Protein AF-A0AAE2CEQ7-F1 (afdb_monomer_lite)

Radius of gyration: 26.78 Å; chains: 1; bounding box: 70×22×66 Å

pLDDT: mean 84.59, std 13.56, range [40.69, 95.31]

Structure (mmCIF, N/CA/C/O backbone):
data_AF-A0AAE2CEQ7-F1
#
_entry.id   AF-A0AAE2CEQ7-F1
#
loop_
_atom_site.group_PDB
_atom_site.id
_atom_site.type_symbol
_atom_site.label_atom_id
_atom_site.label_alt_id
_atom_site.label_comp_id
_atom_site.label_asym_id
_atom_site.label_entity_id
_atom_site.label_seq_id
_atom_site.pdbx_PDB_ins_code
_atom_site.Cartn_x
_atom_site.Cartn_y
_atom_site.Cartn_z
_atom_site.occupancy
_atom_site.B_iso_or_equiv
_atom_site.auth_seq_id
_atom_site.auth_comp_id
_atom_site.auth_asym_id
_atom_site.auth_atom_id
_atom_site.pdbx_PDB_model_num
ATOM 1 N N . MET A 1 1 ? 5.493 3.237 -37.322 1.00 61.66 1 MET A N 1
ATOM 2 C CA . MET A 1 1 ? 5.590 3.829 -35.965 1.00 61.66 1 MET A CA 1
ATOM 3 C C . MET A 1 1 ? 4.260 4.372 -35.422 1.00 61.66 1 MET A C 1
ATOM 5 O O . MET A 1 1 ? 3.942 4.068 -34.280 1.00 61.66 1 MET A O 1
ATOM 9 N N . ALA A 1 2 ? 3.446 5.103 -36.201 1.00 79.19 2 ALA A N 1
ATOM 10 C CA . ALA A 1 2 ? 2.200 5.725 -35.707 1.00 79.19 2 ALA A CA 1
ATOM 11 C C . ALA A 1 2 ? 1.105 4.736 -35.238 1.00 79.19 2 ALA A C 1
ATOM 13 O O . ALA A 1 2 ? 0.468 4.959 -34.212 1.00 79.19 2 ALA A O 1
ATOM 14 N N . VAL A 1 3 ? 0.923 3.608 -35.939 1.00 90.00 3 VAL A N 1
ATOM 15 C CA . VAL A 1 3 ? -0.124 2.615 -35.611 1.00 90.00 3 VAL A CA 1
ATOM 16 C C . VAL A 1 3 ? 0.107 1.951 -34.248 1.00 90.00 3 VAL A C 1
ATOM 18 O O . VAL A 1 3 ? -0.839 1.751 -33.490 1.00 90.00 3 VAL A O 1
ATOM 21 N N . LEU A 1 4 ? 1.359 1.627 -33.907 1.00 92.06 4 LEU A N 1
ATOM 22 C CA . LEU A 1 4 ? 1.698 1.039 -32.607 1.00 92.06 4 LEU A CA 1
ATOM 23 C C . LEU A 1 4 ? 1.504 2.051 -31.472 1.00 92.06 4 LEU A C 1
ATOM 25 O O . LEU A 1 4 ? 0.910 1.715 -30.451 1.00 92.06 4 LEU A O 1
ATOM 29 N N . ALA A 1 5 ? 1.953 3.293 -31.670 1.00 92.25 5 ALA A N 1
ATOM 30 C CA . ALA A 1 5 ? 1.802 4.358 -30.683 1.00 92.25 5 ALA A CA 1
ATOM 31 C C . ALA A 1 5 ? 0.326 4.608 -30.331 1.00 92.25 5 ALA A C 1
ATOM 33 O O . ALA A 1 5 ? -0.019 4.709 -29.155 1.00 92.25 5 ALA A O 1
ATOM 34 N N . GLU A 1 6 ? -0.561 4.626 -31.328 1.00 94.06 6 GLU A N 1
ATOM 35 C CA . GLU A 1 6 ? -1.996 4.812 -31.098 1.00 94.06 6 GLU A CA 1
ATOM 36 C C . GLU A 1 6 ? -2.637 3.605 -30.392 1.00 94.06 6 GLU A C 1
ATOM 38 O O . GLU A 1 6 ? -3.428 3.782 -29.462 1.00 94.06 6 GLU A O 1
ATOM 43 N N . LYS A 1 7 ? -2.251 2.368 -30.744 1.00 94.31 7 LYS A N 1
ATOM 44 C CA . LYS A 1 7 ? -2.696 1.162 -30.018 1.00 94.31 7 LYS A CA 1
ATOM 45 C C . LYS A 1 7 ? -2.288 1.209 -28.540 1.00 94.31 7 LYS A C 1
ATOM 47 O O . LYS A 1 7 ? -3.121 0.960 -27.668 1.00 94.31 7 LYS A O 1
ATOM 52 N N . LEU A 1 8 ? -1.043 1.592 -28.251 1.00 94.06 8 LEU A N 1
ATOM 53 C CA . LEU A 1 8 ? -0.544 1.752 -26.881 1.00 94.06 8 LEU A CA 1
ATOM 54 C C . LEU A 1 8 ? -1.258 2.886 -26.136 1.00 94.06 8 LEU A C 1
ATOM 56 O O . LEU A 1 8 ? -1.558 2.748 -24.950 1.00 94.06 8 LEU A O 1
ATOM 60 N N . ARG A 1 9 ? -1.593 3.988 -26.817 1.00 94.44 9 ARG A N 1
ATOM 61 C CA . ARG A 1 9 ? -2.348 5.103 -26.227 1.00 94.44 9 ARG A CA 1
ATOM 62 C C . ARG A 1 9 ? -3.740 4.665 -25.773 1.00 94.44 9 ARG A C 1
ATOM 64 O O . ARG A 1 9 ? -4.136 4.971 -24.648 1.00 94.44 9 ARG A O 1
ATOM 71 N N . ARG A 1 10 ? -4.449 3.905 -26.611 1.00 94.88 10 ARG A N 1
ATOM 72 C CA . ARG A 1 10 ? -5.767 3.335 -26.284 1.00 94.88 10 ARG A CA 1
ATOM 73 C C . ARG A 1 10 ? -5.684 2.346 -25.126 1.00 94.88 10 ARG A C 1
ATOM 75 O O . ARG A 1 10 ? -6.494 2.413 -24.205 1.00 94.88 10 ARG A O 1
ATOM 82 N N . LEU A 1 11 ? -4.679 1.469 -25.137 1.00 94.69 11 LEU A N 1
ATOM 83 C CA . LEU A 1 11 ? -4.445 0.531 -24.040 1.00 94.69 11 LEU A CA 1
ATOM 84 C C . LEU A 1 11 ? -4.186 1.271 -22.721 1.00 94.69 11 LEU A C 1
ATOM 86 O O . LEU A 1 11 ? -4.824 0.972 -21.716 1.00 94.69 11 LEU A O 1
ATOM 90 N N . LYS A 1 12 ? -3.329 2.298 -22.734 1.00 93.62 12 LYS A N 1
ATOM 91 C CA . LYS A 1 12 ? -3.043 3.138 -21.563 1.00 93.62 12 LYS A CA 1
ATOM 92 C C . LYS A 1 12 ? -4.308 3.768 -20.979 1.00 93.62 12 LYS A C 1
ATOM 94 O O . LYS A 1 12 ? -4.445 3.828 -19.762 1.00 93.62 12 LYS A O 1
ATOM 99 N N . GLN A 1 13 ? -5.226 4.246 -21.818 1.00 95.00 13 GLN A N 1
ATOM 100 C CA . GLN A 1 13 ? -6.499 4.810 -21.355 1.00 95.00 13 GLN A CA 1
ATOM 101 C C . GLN A 1 13 ? -7.371 3.756 -20.665 1.00 95.00 13 GLN A C 1
ATOM 103 O O . GLN A 1 13 ? -7.888 4.017 -19.581 1.00 95.00 13 GLN A O 1
ATOM 108 N N . ARG A 1 14 ? -7.481 2.556 -21.249 1.00 94.69 14 ARG A N 1
ATOM 109 C CA . ARG A 1 14 ? -8.231 1.444 -20.645 1.00 94.69 14 ARG A CA 1
ATOM 110 C C . ARG A 1 14 ? -7.631 1.005 -19.312 1.00 94.69 14 ARG A C 1
ATOM 112 O O . ARG A 1 14 ? -8.370 0.852 -18.349 1.00 94.69 14 ARG A O 1
ATOM 119 N N . LEU A 1 15 ? -6.306 0.883 -19.236 1.00 91.81 15 LEU A N 1
ATOM 120 C CA . LEU A 1 15 ? -5.605 0.535 -17.997 1.00 91.81 15 LEU A CA 1
ATOM 121 C C . LEU A 1 15 ? -5.775 1.608 -16.919 1.00 91.81 15 LEU A C 1
ATOM 123 O O . LEU A 1 15 ? -5.990 1.273 -15.762 1.00 91.81 15 LEU A O 1
ATOM 127 N N . LYS A 1 16 ? -5.749 2.897 -17.284 1.00 90.12 16 LYS A N 1
ATOM 128 C CA . LYS A 1 16 ? -6.047 3.986 -16.340 1.00 90.12 16 LYS A CA 1
ATOM 129 C C . LYS A 1 16 ? -7.467 3.903 -15.789 1.00 90.12 16 LYS A C 1
ATOM 131 O O . LYS A 1 16 ? -7.663 4.127 -14.599 1.00 90.12 16 LYS A O 1
ATOM 136 N N . HIS A 1 17 ? -8.440 3.615 -16.651 1.00 93.06 17 HIS A N 1
ATOM 137 C CA . HIS A 1 17 ? -9.824 3.446 -16.225 1.00 93.06 17 HIS A CA 1
ATOM 138 C C . HIS A 1 17 ? -9.962 2.247 -15.284 1.00 93.06 17 HIS A C 1
ATOM 140 O O . HIS A 1 17 ? -10.468 2.409 -14.184 1.00 93.06 17 HIS A O 1
ATOM 146 N N . TRP A 1 18 ? -9.421 1.088 -15.668 1.00 93.69 18 TRP A N 1
ATOM 147 C CA . TRP A 1 18 ? -9.407 -0.109 -14.829 1.00 93.69 18 TRP A CA 1
ATOM 148 C C . TRP A 1 18 ? -8.745 0.141 -13.469 1.00 93.69 18 TRP A C 1
ATOM 150 O O . TRP A 1 18 ? -9.331 -0.189 -12.446 1.00 93.69 18 TRP A O 1
ATOM 160 N N . ASN A 1 19 ? -7.590 0.814 -13.441 1.00 89.00 19 ASN A N 1
ATOM 161 C CA . ASN A 1 19 ? -6.908 1.156 -12.194 1.00 89.00 19 ASN A CA 1
ATOM 162 C C . ASN A 1 19 ? -7.786 2.020 -11.282 1.00 89.00 19 ASN A C 1
ATOM 164 O O . ASN A 1 19 ? -7.891 1.752 -10.093 1.00 89.00 19 ASN A O 1
ATOM 168 N N . LYS A 1 20 ? -8.455 3.034 -11.845 1.00 87.88 20 LYS A N 1
ATOM 169 C CA . LYS A 1 20 ? -9.372 3.883 -11.079 1.00 87.88 20 LYS A CA 1
ATOM 170 C C . LYS A 1 20 ? -10.603 3.111 -10.590 1.00 87.88 20 LYS A C 1
ATOM 172 O O . LYS A 1 20 ? -11.072 3.385 -9.497 1.00 87.88 20 LYS A O 1
ATOM 177 N N . THR A 1 21 ? -11.131 2.182 -11.380 1.00 88.00 21 THR A N 1
ATOM 178 C CA . THR A 1 21 ? -12.330 1.416 -11.011 1.00 88.00 21 THR A CA 1
ATOM 179 C C . THR A 1 21 ? -12.041 0.351 -9.954 1.00 88.00 21 THR A C 1
ATOM 181 O O . THR A 1 21 ? -12.869 0.148 -9.077 1.00 88.00 21 THR A O 1
ATOM 184 N N . ILE A 1 22 ? -10.891 -0.324 -10.029 1.00 84.75 22 ILE A N 1
ATOM 185 C CA . ILE A 1 22 ? -10.540 -1.411 -9.103 1.00 84.75 22 ILE A CA 1
ATOM 186 C C . ILE A 1 22 ? -9.863 -0.887 -7.838 1.00 84.75 22 ILE A C 1
ATOM 188 O O . ILE A 1 22 ? -10.241 -1.283 -6.744 1.00 84.75 22 ILE A O 1
ATOM 192 N N . PHE A 1 23 ? -8.875 -0.001 -7.977 1.00 79.25 23 PHE A N 1
ATOM 193 C CA . PHE A 1 23 ? -8.067 0.465 -6.846 1.00 79.25 23 PHE A CA 1
ATOM 194 C C . PHE A 1 23 ? -8.464 1.857 -6.353 1.00 79.25 23 PHE A C 1
ATOM 196 O O . PHE A 1 23 ? -8.144 2.211 -5.223 1.00 79.25 23 PHE A O 1
ATOM 203 N N . GLY A 1 24 ? -9.162 2.652 -7.171 1.00 85.38 24 GLY A N 1
ATOM 204 C CA . GLY A 1 24 ? -9.562 4.005 -6.791 1.00 85.38 24 GLY A CA 1
ATOM 205 C C . GLY A 1 24 ? -8.367 4.904 -6.481 1.00 85.38 24 GLY A C 1
ATOM 206 O O . GLY A 1 24 ? -7.363 4.901 -7.202 1.00 85.38 24 GLY A O 1
ATOM 207 N N . ASP A 1 25 ? -8.506 5.699 -5.422 1.00 86.31 25 ASP A N 1
ATOM 208 C CA . ASP A 1 25 ? -7.389 6.395 -4.793 1.00 86.31 25 ASP A CA 1
ATOM 209 C C . ASP A 1 25 ? -6.860 5.528 -3.645 1.00 86.31 25 ASP A C 1
ATOM 211 O O . ASP A 1 25 ? -7.415 5.500 -2.548 1.00 86.31 25 ASP A O 1
ATOM 215 N N . LEU A 1 26 ? -5.788 4.792 -3.938 1.00 85.56 26 LEU A N 1
ATOM 216 C CA . LEU A 1 26 ? -5.163 3.854 -3.010 1.00 85.56 26 LEU A CA 1
ATOM 217 C C . LEU A 1 26 ? -4.784 4.513 -1.677 1.00 85.56 26 LEU A C 1
ATOM 219 O O . LEU A 1 26 ? -4.992 3.918 -0.624 1.00 85.56 26 LEU A O 1
ATOM 223 N N . PHE A 1 27 ? -4.264 5.741 -1.718 1.00 86.50 27 PHE A N 1
ATOM 224 C CA . PHE A 1 27 ? -3.811 6.442 -0.518 1.00 86.50 27 PHE A CA 1
ATOM 225 C C . PHE A 1 27 ? -4.996 6.913 0.322 1.00 86.50 27 PHE A C 1
ATOM 227 O O . PHE A 1 27 ? -4.972 6.773 1.541 1.00 86.50 27 PHE A O 1
ATOM 234 N N . GLN A 1 28 ? -6.060 7.409 -0.318 1.00 88.12 28 GLN A N 1
ATOM 235 C CA . GLN A 1 28 ? -7.292 7.751 0.400 1.00 88.12 28 GLN A CA 1
ATOM 236 C C . GLN A 1 28 ? -7.938 6.519 1.036 1.00 88.12 28 GLN A C 1
ATOM 238 O O . GLN A 1 28 ? -8.365 6.590 2.187 1.00 88.12 28 GLN A O 1
ATOM 243 N N . ASN A 1 29 ? -7.977 5.393 0.320 1.00 86.44 29 ASN A N 1
ATOM 244 C CA . ASN A 1 29 ? -8.511 4.137 0.844 1.00 86.44 29 ASN A CA 1
ATOM 245 C C . ASN A 1 29 ? -7.705 3.655 2.057 1.00 86.44 29 ASN A C 1
ATOM 247 O O . ASN A 1 29 ? -8.293 3.237 3.051 1.00 86.44 29 ASN A O 1
ATOM 251 N N . LEU A 1 30 ? -6.375 3.774 2.007 1.00 90.31 30 LEU A N 1
ATOM 252 C CA . LEU A 1 30 ? -5.505 3.431 3.127 1.00 90.31 30 LEU A CA 1
ATOM 253 C C . LEU A 1 30 ? -5.778 4.321 4.346 1.00 90.31 30 LEU A C 1
ATOM 255 O O . LEU A 1 30 ? -6.004 3.807 5.436 1.00 90.31 30 LEU A O 1
ATOM 259 N N . THR A 1 31 ? -5.854 5.642 4.159 1.00 91.38 31 THR A N 1
ATOM 260 C CA . THR A 1 31 ? -6.180 6.578 5.249 1.00 91.38 31 THR A CA 1
ATOM 261 C C . THR A 1 31 ? -7.548 6.281 5.872 1.00 91.38 31 THR A C 1
ATOM 263 O O . THR A 1 31 ? -7.708 6.355 7.088 1.00 91.38 31 THR A O 1
ATOM 266 N N . GLN A 1 32 ? -8.546 5.919 5.060 1.00 90.69 32 GLN A N 1
ATOM 267 C CA . GLN A 1 32 ? -9.871 5.536 5.558 1.00 90.69 32 GLN A CA 1
ATOM 268 C C . GLN A 1 32 ? -9.842 4.213 6.331 1.00 90.69 32 GLN A C 1
ATOM 270 O O . GLN A 1 32 ? -10.505 4.098 7.363 1.00 90.69 32 GLN A O 1
ATOM 275 N N . ALA A 1 33 ? -9.068 3.229 5.868 1.00 90.62 33 ALA A N 1
ATOM 276 C CA . ALA A 1 33 ? -8.892 1.961 6.568 1.00 90.62 33 ALA A CA 1
ATOM 277 C C . ALA A 1 33 ? -8.192 2.164 7.923 1.00 90.62 33 ALA A C 1
ATOM 279 O O . ALA A 1 33 ? -8.658 1.643 8.933 1.00 90.62 33 ALA A O 1
ATOM 280 N N . GLU A 1 34 ? -7.141 2.988 7.974 1.00 93.19 34 GLU A N 1
ATOM 281 C CA . GLU A 1 34 ? -6.456 3.351 9.222 1.00 93.19 34 GLU A CA 1
ATOM 282 C C . GLU A 1 34 ? -7.394 4.033 10.220 1.00 93.19 34 GLU A C 1
ATOM 284 O O . GLU A 1 34 ? -7.395 3.704 11.405 1.00 93.19 34 GLU A O 1
ATOM 289 N N . GLU A 1 35 ? -8.208 4.983 9.756 1.00 94.31 35 GLU A N 1
ATOM 290 C CA . GLU A 1 35 ? -9.168 5.667 10.622 1.00 94.31 35 GLU A CA 1
ATOM 291 C C . GLU A 1 35 ? -10.255 4.709 11.127 1.00 94.31 35 GLU A C 1
ATOM 293 O O . GLU A 1 35 ? -10.651 4.779 12.290 1.00 94.31 35 GLU A O 1
ATOM 298 N N . THR A 1 36 ? -10.690 3.767 10.288 1.00 92.38 36 THR A N 1
ATOM 299 C CA . THR A 1 36 ? -11.661 2.732 10.669 1.00 92.38 36 THR A CA 1
ATOM 300 C C . THR A 1 36 ? -11.111 1.842 11.783 1.00 92.38 36 THR A C 1
ATOM 302 O O . THR A 1 36 ? -11.805 1.610 12.774 1.00 92.38 36 THR A O 1
ATOM 305 N N . VAL A 1 37 ? -9.851 1.406 11.674 1.00 93.94 37 VAL A N 1
ATOM 306 C CA . VAL A 1 37 ? -9.180 0.623 12.725 1.00 93.94 37 VAL A CA 1
ATOM 307 C C . VAL A 1 37 ? -9.069 1.427 14.016 1.00 93.94 37 VAL A C 1
ATOM 309 O O . VAL A 1 37 ? -9.507 0.948 15.056 1.00 93.94 37 VAL A O 1
ATOM 312 N N . LYS A 1 38 ? -8.619 2.686 13.954 1.00 94.62 38 LYS A N 1
ATOM 313 C CA . LYS A 1 38 ? -8.535 3.568 15.136 1.00 94.62 38 LYS A CA 1
ATOM 314 C C . LYS A 1 38 ? -9.881 3.791 15.820 1.00 94.62 38 LYS A C 1
ATOM 316 O O . LYS A 1 38 ? -9.941 4.068 17.018 1.00 94.62 38 LYS A O 1
ATOM 321 N N . GLN A 1 39 ? -10.976 3.779 15.066 1.00 94.25 39 GLN A N 1
ATOM 322 C CA . GLN A 1 39 ? -12.319 3.873 15.635 1.00 94.25 39 GLN A CA 1
ATOM 323 C C . GLN A 1 39 ? -12.748 2.557 16.281 1.00 94.25 39 GLN A C 1
ATOM 325 O O . GLN A 1 39 ? -13.352 2.592 17.351 1.00 94.25 39 GLN A O 1
ATOM 330 N N . ALA A 1 40 ? -12.429 1.417 15.667 1.00 91.81 40 ALA A N 1
ATOM 331 C CA . ALA A 1 40 ? -12.705 0.102 16.235 1.00 91.81 40 ALA A CA 1
ATOM 332 C C . ALA A 1 40 ? -11.905 -0.147 17.526 1.00 91.81 40 ALA A C 1
ATOM 334 O O . ALA A 1 40 ? -12.490 -0.577 18.515 1.00 91.81 40 ALA A O 1
ATOM 335 N N . GLU A 1 41 ? -10.624 0.231 17.563 1.00 92.69 41 GLU A N 1
ATOM 336 C CA . GLU A 1 41 ? -9.786 0.208 18.772 1.00 92.69 41 GLU A CA 1
ATOM 337 C C . GLU A 1 41 ? -10.409 1.053 19.889 1.00 92.69 41 GLU A C 1
ATOM 339 O O . GLU A 1 41 ? -10.630 0.564 20.990 1.00 92.69 41 GLU A O 1
ATOM 344 N N . ARG A 1 42 ? -10.815 2.295 19.585 1.00 94.56 42 ARG A N 1
ATOM 345 C CA . ARG A 1 42 ? -11.483 3.173 20.563 1.00 94.56 42 ARG A CA 1
ATOM 346 C C . ARG A 1 42 ? -12.798 2.604 21.097 1.00 94.56 42 ARG A C 1
ATOM 348 O O . ARG A 1 42 ? -13.148 2.865 22.245 1.00 94.56 42 ARG A O 1
ATOM 355 N N . ARG A 1 43 ? -13.550 1.871 20.272 1.00 92.94 43 ARG A N 1
ATOM 356 C CA . ARG A 1 43 ? -14.783 1.192 20.705 1.00 92.94 43 ARG A CA 1
ATOM 357 C C . ARG A 1 43 ? -14.474 0.020 21.625 1.00 92.94 43 ARG A C 1
ATOM 359 O O . ARG A 1 43 ? -15.147 -0.119 22.636 1.00 92.94 43 ARG A O 1
ATOM 366 N N . TYR A 1 44 ? -13.448 -0.761 21.304 1.00 93.25 44 TYR A N 1
ATOM 367 C CA . TYR A 1 44 ? -12.991 -1.861 22.146 1.00 93.25 44 TYR A CA 1
ATOM 368 C C . TYR A 1 44 ? -12.431 -1.372 23.492 1.00 93.25 44 TYR A C 1
ATOM 370 O O . TYR A 1 44 ? -12.759 -1.938 24.529 1.00 93.25 44 TYR A O 1
ATOM 378 N N . ASP A 1 45 ? -11.667 -0.276 23.502 1.00 93.81 45 ASP A N 1
ATOM 379 C CA . ASP A 1 45 ? -11.170 0.347 24.737 1.00 93.81 45 ASP A CA 1
ATOM 380 C C . ASP A 1 45 ? -12.311 0.838 25.644 1.00 93.81 45 ASP A C 1
ATOM 382 O O . ASP A 1 45 ? -12.194 0.816 26.871 1.00 93.81 45 ASP A O 1
ATOM 386 N N . ALA A 1 46 ? -13.414 1.301 25.046 1.00 94.81 46 ALA A N 1
ATOM 387 C CA . ALA A 1 46 ? -14.598 1.751 25.773 1.00 94.81 46 ALA A CA 1
ATOM 388 C C . ALA A 1 46 ? -15.476 0.586 26.263 1.00 94.81 46 ALA A C 1
ATOM 390 O O . ALA A 1 46 ? -16.036 0.667 27.356 1.00 94.81 46 ALA A O 1
ATOM 391 N N . ASP A 1 47 ? -15.604 -0.473 25.462 1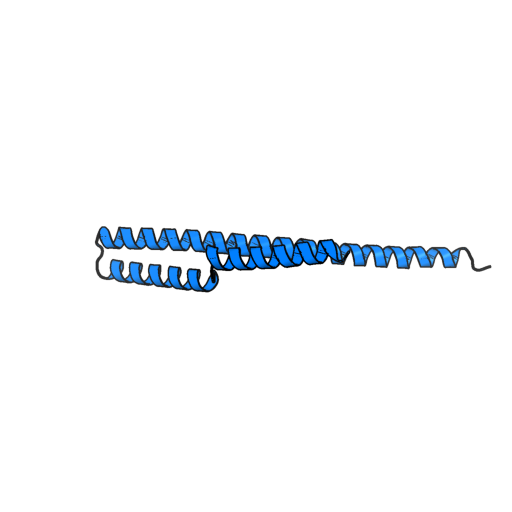.00 94.06 47 ASP A N 1
ATOM 392 C CA . ASP A 1 47 ? -16.360 -1.686 25.770 1.00 94.06 47 ASP A CA 1
ATOM 393 C C . ASP A 1 47 ? -15.635 -2.934 25.222 1.00 94.06 47 ASP A C 1
ATOM 395 O O . ASP A 1 47 ? -15.751 -3.241 24.027 1.00 94.06 47 ASP A O 1
ATOM 399 N N . PRO A 1 48 ? -14.906 -3.674 26.082 1.00 91.44 48 PRO A N 1
ATOM 400 C CA . PRO A 1 48 ? -14.169 -4.882 25.706 1.00 91.44 48 PRO A CA 1
ATOM 401 C C . PRO A 1 48 ? -15.080 -6.104 25.490 1.00 91.44 48 PRO A C 1
ATOM 403 O O . PRO A 1 48 ? -14.943 -7.134 26.152 1.00 91.44 48 PRO A O 1
ATOM 406 N N . SER A 1 49 ? -16.037 -5.995 24.573 1.00 95.31 49 SER A N 1
ATOM 407 C CA . SER A 1 49 ? -16.927 -7.085 24.178 1.00 95.31 49 SER A CA 1
ATOM 408 C C . SER A 1 49 ? -16.344 -7.911 23.025 1.00 95.31 49 SER A C 1
ATOM 410 O O . SER A 1 49 ? -15.578 -7.409 22.197 1.00 95.31 49 SER A O 1
ATOM 412 N N . ASP A 1 50 ? -16.739 -9.186 22.939 1.00 93.75 50 ASP A N 1
ATOM 413 C CA . ASP A 1 50 ? -16.316 -10.091 21.857 1.00 93.75 50 ASP A CA 1
ATOM 414 C C . ASP A 1 50 ? -16.713 -9.561 20.466 1.00 93.75 50 ASP A C 1
ATOM 416 O O . ASP A 1 50 ? -15.996 -9.765 19.486 1.00 93.75 50 ASP A O 1
ATOM 420 N N . GLU A 1 51 ? -17.832 -8.836 20.377 1.00 94.00 51 GLU A N 1
ATOM 421 C CA . GLU A 1 51 ? -18.295 -8.195 19.142 1.00 94.00 51 GLU A CA 1
ATOM 422 C C . GLU A 1 51 ? -17.353 -7.061 18.706 1.00 94.00 51 GLU A C 1
ATOM 424 O O . GLU A 1 51 ? -16.928 -7.017 17.548 1.00 94.00 51 GLU A O 1
ATOM 429 N N . ASN A 1 52 ? -16.948 -6.188 19.636 1.00 91.94 52 ASN A N 1
ATOM 430 C CA . ASN A 1 52 ? -15.992 -5.116 19.350 1.00 91.94 52 ASN A CA 1
ATOM 431 C C . ASN A 1 52 ? -14.596 -5.667 19.030 1.00 91.94 52 ASN A C 1
ATOM 433 O O . ASN A 1 52 ? -13.920 -5.140 18.144 1.00 91.94 52 ASN A O 1
ATOM 437 N N . LEU A 1 53 ? -14.182 -6.754 19.689 1.00 92.44 53 LEU A N 1
ATOM 438 C CA . LEU A 1 53 ? -12.934 -7.452 19.377 1.00 92.44 53 LEU A CA 1
ATOM 439 C C . LEU A 1 53 ? -12.950 -8.017 17.950 1.00 92.44 53 LEU A C 1
ATOM 441 O O . LEU A 1 53 ? -11.968 -7.888 17.215 1.00 92.44 53 LEU A O 1
ATOM 445 N N . TYR A 1 54 ? -14.066 -8.625 17.540 1.00 93.81 54 TYR A N 1
ATOM 446 C CA . TYR A 1 54 ? -14.237 -9.134 16.181 1.00 93.81 54 TYR A CA 1
ATOM 447 C C . TYR A 1 54 ? -14.176 -8.005 15.145 1.00 93.81 54 TYR A C 1
ATOM 449 O O . TYR A 1 54 ? -13.415 -8.104 14.183 1.00 93.81 54 TYR A O 1
ATOM 457 N N . ALA A 1 55 ? -14.897 -6.905 15.377 1.00 91.88 55 ALA A N 1
ATOM 458 C CA . ALA A 1 55 ? -14.892 -5.740 14.492 1.00 91.88 55 ALA A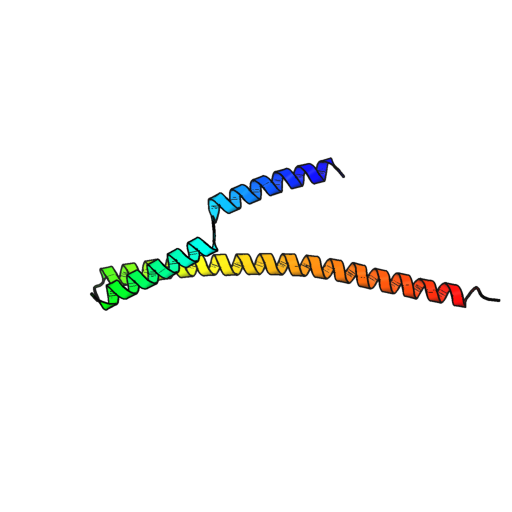 CA 1
ATOM 459 C C . ALA A 1 55 ? -13.498 -5.093 14.371 1.00 91.88 55 ALA A C 1
ATOM 461 O O . ALA A 1 55 ? -13.086 -4.688 13.282 1.00 91.88 55 ALA A O 1
ATOM 462 N N . MET A 1 56 ? -12.738 -5.029 15.470 1.00 92.88 56 MET A N 1
ATOM 463 C CA . MET A 1 56 ? -11.356 -4.543 15.465 1.00 92.88 56 MET A CA 1
ATOM 464 C C . MET A 1 56 ? -10.438 -5.454 14.643 1.00 92.88 56 MET A C 1
ATOM 466 O O . MET A 1 56 ? -9.659 -4.966 13.819 1.00 92.88 56 MET A O 1
ATOM 470 N N . ASN A 1 57 ? -10.549 -6.774 14.814 1.00 93.56 57 ASN A N 1
ATOM 471 C CA . ASN A 1 57 ? -9.769 -7.744 14.043 1.00 93.56 57 ASN A CA 1
ATOM 472 C C . ASN A 1 57 ? -10.114 -7.705 12.548 1.00 93.56 57 ASN A C 1
ATOM 474 O O . ASN A 1 57 ? -9.211 -7.737 11.711 1.00 93.56 57 ASN A O 1
ATOM 478 N N . GLU A 1 58 ? -11.398 -7.588 12.202 1.00 93.44 58 GLU A N 1
ATOM 479 C CA . GLU A 1 58 ? -11.850 -7.436 10.816 1.00 93.44 58 GLU A CA 1
ATOM 480 C C . GLU A 1 58 ? -11.274 -6.161 10.182 1.00 93.44 58 GLU A C 1
ATOM 482 O O . GLU A 1 58 ? -10.654 -6.222 9.116 1.00 93.44 58 GLU A O 1
ATOM 487 N N . GLY A 1 59 ? -11.395 -5.020 10.869 1.00 92.06 59 GLY A N 1
ATOM 488 C CA . GLY A 1 59 ? -10.814 -3.756 10.418 1.00 92.06 59 GLY A CA 1
ATOM 489 C C . GLY A 1 59 ? -9.300 -3.854 10.215 1.00 92.06 59 GLY A C 1
ATOM 490 O O . GLY A 1 59 ? -8.773 -3.398 9.199 1.00 92.06 59 GLY A O 1
ATOM 491 N N . THR A 1 60 ? -8.603 -4.506 11.147 1.00 93.56 60 THR A N 1
ATOM 492 C CA . THR A 1 60 ? -7.151 -4.719 11.078 1.00 93.56 60 THR A CA 1
ATOM 493 C C . THR A 1 60 ? -6.770 -5.569 9.866 1.00 93.56 60 THR A C 1
ATOM 495 O O . THR A 1 60 ? -5.829 -5.231 9.146 1.00 93.56 60 THR A O 1
ATOM 498 N N . GLY A 1 61 ? -7.532 -6.628 9.575 1.00 93.50 61 GLY A N 1
ATOM 499 C CA . GLY A 1 61 ? -7.324 -7.460 8.388 1.00 93.50 61 GLY A CA 1
ATOM 500 C C . GLY A 1 61 ? -7.492 -6.683 7.077 1.00 93.50 61 GLY A C 1
ATOM 501 O O . GLY A 1 61 ? -6.672 -6.814 6.164 1.00 93.50 61 GLY A O 1
ATOM 502 N N . LEU A 1 62 ? -8.507 -5.818 6.990 1.00 90.69 62 LEU A N 1
ATOM 503 C CA . LEU A 1 62 ? -8.730 -4.952 5.825 1.00 90.69 62 LEU A CA 1
ATOM 504 C C . LEU A 1 62 ? -7.611 -3.916 5.640 1.00 90.69 62 LEU A C 1
ATOM 506 O O . LEU A 1 62 ? -7.177 -3.659 4.509 1.00 90.69 62 LEU A O 1
ATOM 510 N N . LEU A 1 63 ? -7.107 -3.347 6.738 1.00 93.00 63 LEU A N 1
ATOM 511 C CA . LEU A 1 63 ? -5.959 -2.444 6.709 1.00 93.00 63 LEU A CA 1
ATOM 512 C C . LEU A 1 63 ? -4.700 -3.170 6.224 1.00 93.00 63 LEU A C 1
ATOM 514 O O . LEU A 1 63 ? -4.005 -2.675 5.339 1.00 93.00 63 LEU A O 1
ATOM 518 N N . GLN A 1 64 ? -4.441 -4.374 6.735 1.00 94.12 64 GLN A N 1
ATOM 519 C CA . GLN A 1 64 ? -3.286 -5.174 6.336 1.00 94.12 64 GLN A CA 1
ATOM 520 C C . GLN A 1 64 ? -3.322 -5.536 4.844 1.00 94.12 64 GLN A C 1
ATOM 522 O O . GLN A 1 64 ? -2.304 -5.444 4.157 1.00 94.12 64 GLN A O 1
ATOM 527 N N . HIS A 1 65 ? -4.499 -5.876 4.312 1.00 90.94 65 HIS A N 1
ATOM 528 C CA . HIS A 1 65 ? -4.676 -6.070 2.874 1.00 90.94 65 HIS A CA 1
ATOM 529 C C . HIS A 1 65 ? -4.366 -4.785 2.087 1.00 90.94 65 HIS A C 1
ATOM 531 O O . HIS A 1 65 ? -3.645 -4.823 1.091 1.00 90.94 65 HIS A O 1
ATOM 537 N N . SER A 1 66 ? -4.864 -3.635 2.546 1.00 90.31 66 SER A N 1
ATOM 538 C CA . SER A 1 66 ? -4.621 -2.338 1.897 1.00 90.31 66 SER A CA 1
ATOM 539 C C . SER A 1 66 ? -3.132 -1.966 1.872 1.00 90.31 66 SER A C 1
ATOM 541 O O . SER A 1 66 ? -2.632 -1.520 0.839 1.00 90.31 66 SER A O 1
ATOM 543 N N . LEU A 1 67 ? -2.407 -2.231 2.963 1.00 92.06 67 LEU A N 1
ATOM 544 C CA . LEU A 1 67 ? -0.953 -2.053 3.049 1.00 92.06 67 LEU A CA 1
ATOM 545 C C . LEU A 1 67 ? -0.198 -2.962 2.070 1.00 92.06 67 LEU A C 1
ATOM 547 O O . LEU A 1 67 ? 0.727 -2.510 1.401 1.00 92.06 67 LEU A O 1
ATOM 551 N N . SER A 1 68 ? -0.619 -4.222 1.923 1.00 93.25 68 SER A N 1
ATOM 552 C CA . SER A 1 68 ? -0.021 -5.140 0.942 1.00 93.25 68 SER A CA 1
ATOM 553 C C . SER A 1 68 ? -0.171 -4.621 -0.492 1.00 93.25 68 SER A C 1
ATOM 555 O O . SER A 1 68 ? 0.766 -4.702 -1.285 1.00 93.25 68 SER A O 1
ATOM 557 N N . VAL A 1 69 ? -1.337 -4.062 -0.833 1.00 90.44 69 VAL A N 1
ATOM 558 C CA . VAL A 1 69 ? -1.574 -3.468 -2.158 1.00 90.44 69 VAL A CA 1
ATOM 559 C C . VAL A 1 69 ? -0.690 -2.234 -2.377 1.00 90.4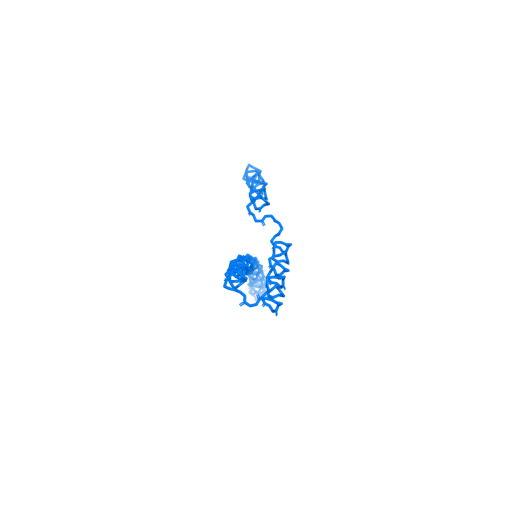4 69 VAL A C 1
ATOM 561 O O . VAL A 1 69 ? -0.173 -2.031 -3.479 1.00 90.44 69 VAL A O 1
ATOM 564 N N . GLU A 1 70 ? -0.481 -1.415 -1.343 1.00 92.06 70 GLU A N 1
ATOM 565 C CA . GLU A 1 70 ? 0.447 -0.282 -1.401 1.00 92.06 70 GLU A CA 1
ATOM 566 C C . GLU A 1 70 ? 1.897 -0.730 -1.626 1.00 92.06 70 GLU A C 1
ATOM 568 O O . GLU A 1 70 ? 2.601 -0.165 -2.472 1.00 92.06 70 GLU A O 1
ATOM 573 N N . GLU A 1 71 ? 2.341 -1.767 -0.923 1.00 93.75 71 GLU A N 1
ATOM 574 C CA . GLU A 1 71 ? 3.681 -2.318 -1.097 1.00 93.75 71 GLU A CA 1
ATOM 575 C C . GLU A 1 71 ? 3.911 -2.778 -2.546 1.00 93.75 71 GLU A C 1
ATOM 577 O O . GLU A 1 71 ? 4.915 -2.416 -3.174 1.00 93.75 71 GLU A O 1
ATOM 582 N N . ASP A 1 72 ? 2.953 -3.509 -3.116 1.00 92.12 72 ASP A N 1
ATOM 583 C CA . ASP A 1 72 ? 3.010 -3.963 -4.505 1.00 92.12 72 ASP A CA 1
ATOM 584 C C . ASP A 1 72 ? 3.028 -2.800 -5.498 1.00 92.12 72 ASP A C 1
ATOM 586 O O . ASP A 1 72 ? 3.789 -2.819 -6.475 1.00 92.12 72 ASP A O 1
ATOM 590 N N . PHE A 1 73 ? 2.246 -1.750 -5.241 1.00 91.12 73 PHE A N 1
ATOM 591 C CA . PHE A 1 73 ? 2.265 -0.534 -6.048 1.00 91.12 73 PHE A CA 1
ATOM 592 C C . PHE A 1 73 ? 3.667 0.093 -6.083 1.00 91.12 73 PHE A C 1
ATOM 594 O O . PHE A 1 73 ? 4.190 0.416 -7.160 1.00 91.12 73 PHE A O 1
ATOM 601 N N . TRP A 1 74 ? 4.314 0.240 -4.925 1.00 92.69 74 TRP A N 1
ATOM 602 C CA . TRP A 1 74 ? 5.657 0.814 -4.848 1.00 92.69 74 TRP A CA 1
ATOM 603 C C . TRP A 1 74 ? 6.718 -0.092 -5.460 1.00 92.69 74 TRP A C 1
ATOM 605 O O . TRP A 1 74 ? 7.589 0.401 -6.183 1.00 92.69 74 TRP A O 1
ATOM 615 N N . ARG A 1 75 ? 6.608 -1.406 -5.261 1.00 94.31 75 ARG A N 1
ATOM 616 C CA . ARG A 1 75 ? 7.471 -2.413 -5.887 1.00 94.31 75 ARG A CA 1
ATOM 617 C C . ARG A 1 75 ? 7.433 -2.304 -7.410 1.00 94.31 75 ARG A C 1
ATOM 619 O O . ARG A 1 75 ? 8.483 -2.211 -8.050 1.00 94.31 75 ARG A O 1
ATOM 626 N N . GLN A 1 76 ? 6.239 -2.236 -7.999 1.00 91.69 76 GLN A N 1
ATOM 627 C CA . GLN A 1 76 ? 6.067 -2.063 -9.445 1.00 91.69 76 GLN A CA 1
ATOM 628 C C . GLN A 1 76 ? 6.665 -0.740 -9.934 1.00 91.69 76 GLN A C 1
ATOM 630 O O . GLN A 1 76 ? 7.389 -0.701 -10.931 1.00 91.69 76 GLN A O 1
ATOM 635 N N . LYS A 1 77 ? 6.411 0.357 -9.214 1.00 90.62 77 LYS A N 1
ATOM 636 C CA . LYS A 1 77 ? 6.914 1.687 -9.575 1.00 90.62 77 LYS A CA 1
ATOM 637 C C . LYS A 1 77 ? 8.441 1.764 -9.513 1.00 90.62 77 LYS A C 1
ATOM 639 O O . LYS A 1 77 ? 9.059 2.353 -10.405 1.00 90.62 77 LYS A O 1
ATOM 644 N N . ALA A 1 78 ? 9.047 1.147 -8.500 1.00 91.44 78 ALA A N 1
ATOM 645 C CA . ALA A 1 78 ? 10.492 1.026 -8.364 1.00 91.44 78 ALA A CA 1
ATOM 646 C C . ALA A 1 78 ? 11.090 0.190 -9.502 1.00 91.44 78 ALA A C 1
ATOM 648 O O . ALA A 1 78 ? 12.062 0.626 -10.115 1.00 91.44 78 ALA A O 1
ATOM 649 N N . ALA A 1 79 ? 10.471 -0.941 -9.853 1.00 92.38 79 ALA A N 1
ATOM 650 C CA . ALA A 1 79 ? 10.908 -1.774 -10.971 1.00 92.38 79 ALA A CA 1
ATOM 651 C C . ALA A 1 79 ? 10.875 -1.011 -12.306 1.00 92.38 79 ALA A C 1
ATOM 653 O O . ALA A 1 79 ? 11.871 -0.989 -13.027 1.00 92.38 79 ALA A O 1
ATOM 654 N N . CYS A 1 80 ? 9.782 -0.300 -12.611 1.00 90.31 80 CYS A N 1
ATOM 655 C CA . CYS A 1 80 ? 9.706 0.534 -13.814 1.00 90.31 80 CYS A CA 1
ATOM 656 C C . CYS A 1 80 ? 10.798 1.610 -13.844 1.00 90.31 80 CYS A C 1
ATOM 658 O O . CYS A 1 80 ? 11.404 1.850 -14.890 1.00 90.31 80 CYS A O 1
ATOM 660 N N . ARG A 1 81 ? 11.055 2.263 -12.704 1.00 88.25 81 ARG A N 1
ATOM 661 C CA . ARG A 1 81 ? 12.113 3.271 -12.594 1.00 88.25 81 ARG A CA 1
ATOM 662 C C . ARG A 1 81 ? 13.493 2.656 -12.816 1.00 88.25 81 ARG A C 1
ATOM 664 O O . ARG A 1 81 ? 14.263 3.200 -13.599 1.00 88.25 81 ARG A O 1
ATOM 671 N N . TRP A 1 82 ? 13.772 1.517 -12.189 1.00 87.38 82 TRP A N 1
ATOM 672 C CA . TRP A 1 82 ? 15.024 0.785 -12.354 1.00 87.38 82 TRP A CA 1
ATOM 673 C C . TRP A 1 82 ? 15.287 0.431 -13.819 1.00 87.38 82 TRP A C 1
ATOM 675 O O . TRP A 1 82 ? 16.373 0.691 -14.330 1.00 87.38 82 TRP A O 1
ATOM 685 N N . THR A 1 83 ? 14.282 -0.086 -14.531 1.00 85.38 83 THR A N 1
ATOM 686 C CA . THR A 1 83 ? 14.406 -0.391 -15.963 1.00 85.38 83 THR A CA 1
ATOM 687 C C . THR A 1 83 ? 14.712 0.858 -16.794 1.00 85.38 83 THR A C 1
ATOM 689 O O . THR A 1 83 ? 15.580 0.818 -17.664 1.00 85.38 83 THR A O 1
ATOM 692 N N . LEU A 1 84 ? 14.034 1.979 -16.523 1.00 84.19 84 LEU A N 1
ATOM 693 C CA . LEU A 1 84 ? 14.253 3.239 -17.242 1.00 84.19 84 LEU A CA 1
ATOM 694 C C . LEU A 1 84 ? 15.644 3.830 -16.987 1.00 84.19 84 LEU A C 1
ATOM 696 O O . LEU A 1 84 ? 16.293 4.310 -17.916 1.00 84.19 84 LEU A O 1
ATOM 700 N N . ASP A 1 85 ? 16.098 3.815 -15.736 1.00 80.56 85 ASP A N 1
ATOM 701 C CA . ASP A 1 85 ? 17.407 4.347 -15.364 1.00 80.56 85 ASP A CA 1
ATOM 702 C C . ASP A 1 85 ? 18.543 3.425 -15.849 1.00 80.56 85 ASP A C 1
ATOM 704 O O . ASP A 1 85 ? 19.581 3.914 -16.299 1.00 80.56 85 ASP A O 1
ATOM 708 N N . GLY A 1 86 ? 18.315 2.108 -15.885 1.00 76.88 86 GLY A N 1
ATOM 709 C CA . GLY A 1 86 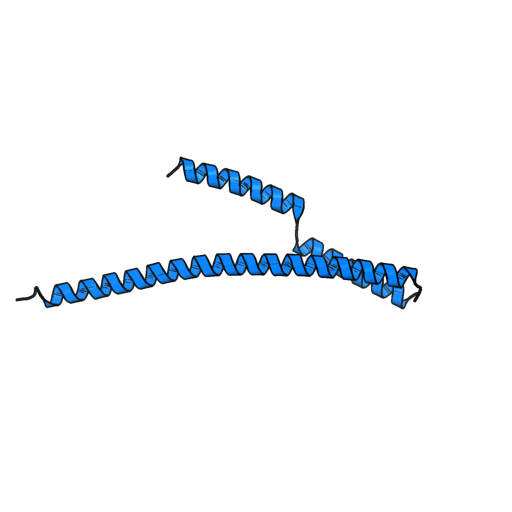? 19.207 1.137 -16.519 1.00 76.88 86 GLY A CA 1
ATOM 710 C C . GLY A 1 86 ? 19.411 1.403 -18.013 1.00 76.88 86 GLY A C 1
ATOM 711 O O . GLY A 1 86 ? 20.555 1.529 -18.449 1.00 76.88 86 GLY A O 1
ATOM 712 N N . ASP A 1 87 ? 18.328 1.581 -18.780 1.00 72.25 87 ASP A N 1
ATOM 713 C CA . ASP A 1 87 ? 18.377 1.890 -20.224 1.00 72.25 87 ASP A CA 1
ATOM 714 C C . ASP A 1 87 ? 19.127 3.207 -20.512 1.00 72.25 87 ASP A C 1
ATOM 716 O O . ASP A 1 87 ? 19.957 3.311 -21.426 1.00 72.25 87 ASP A O 1
ATOM 720 N N . ARG A 1 88 ? 18.917 4.224 -19.663 1.00 70.00 88 ARG A N 1
ATOM 721 C CA . ARG A 1 88 ? 19.667 5.490 -19.721 1.00 70.00 88 ARG A CA 1
ATOM 722 C C . ARG A 1 88 ? 21.161 5.285 -19.486 1.00 70.00 88 ARG A C 1
ATOM 724 O O . ARG A 1 88 ? 21.970 5.895 -20.191 1.00 70.00 88 ARG A O 1
ATOM 731 N N . ASN A 1 89 ? 21.529 4.425 -18.539 1.00 70.12 89 ASN A N 1
ATOM 732 C CA . ASN A 1 89 ? 22.924 4.119 -18.241 1.00 70.12 89 ASN A CA 1
ATOM 733 C C . ASN A 1 89 ? 23.592 3.353 -19.398 1.00 70.12 89 ASN A C 1
ATOM 735 O O . ASN A 1 89 ? 24.723 3.658 -19.775 1.00 70.12 89 ASN A O 1
ATOM 739 N N . THR A 1 90 ? 22.869 2.445 -20.064 1.00 71.19 90 THR A N 1
ATOM 740 C CA . THR A 1 90 ? 23.382 1.743 -21.252 1.00 71.19 90 THR A CA 1
ATOM 7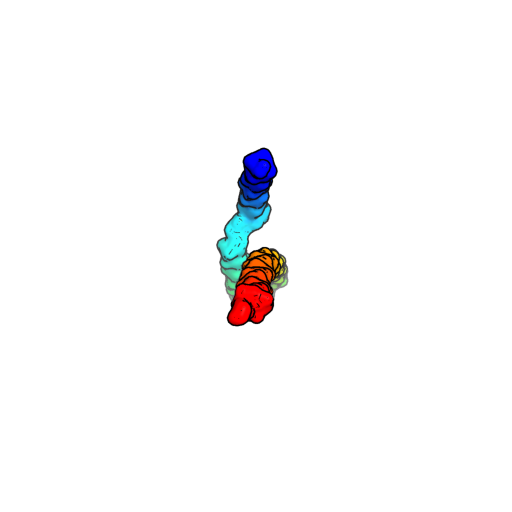41 C C . THR A 1 90 ? 23.649 2.716 -22.402 1.00 71.19 90 THR A C 1
ATOM 743 O O . THR A 1 90 ? 24.709 2.667 -23.027 1.00 71.19 90 THR A O 1
ATOM 746 N N . ARG A 1 91 ? 22.744 3.673 -22.657 1.00 72.25 91 ARG A N 1
ATOM 747 C CA . ARG A 1 91 ? 22.966 4.721 -23.669 1.00 72.25 91 ARG A CA 1
ATOM 748 C C . ARG A 1 91 ? 24.184 5.591 -23.336 1.00 72.25 91 ARG A C 1
ATOM 750 O O . ARG A 1 91 ? 24.963 5.900 -24.240 1.00 72.25 91 ARG A O 1
ATOM 757 N N . TYR A 1 92 ? 24.361 5.969 -22.070 1.00 71.81 92 TYR A N 1
ATOM 758 C CA . TYR A 1 92 ? 25.534 6.716 -21.608 1.00 71.81 92 TYR A CA 1
ATOM 759 C C . TYR A 1 92 ? 26.830 5.926 -21.839 1.00 71.81 92 TYR A C 1
ATOM 761 O O . TYR A 1 92 ? 27.728 6.432 -22.515 1.00 71.81 92 TYR A O 1
ATOM 769 N N . PHE A 1 93 ? 26.886 4.666 -21.404 1.00 72.94 93 PHE A N 1
ATOM 770 C CA . PHE A 1 93 ? 28.027 3.775 -21.620 1.00 72.94 93 PHE A CA 1
ATOM 771 C C . PHE A 1 93 ? 28.361 3.610 -23.110 1.00 72.94 93 PHE A C 1
ATOM 773 O O . PHE A 1 93 ? 29.495 3.842 -23.527 1.00 72.94 93 PHE A O 1
ATOM 780 N N . HIS A 1 94 ? 27.365 3.319 -23.951 1.00 77.06 94 HIS A N 1
ATOM 781 C CA . HIS A 1 94 ? 27.561 3.228 -25.399 1.00 77.06 94 HIS A CA 1
ATOM 782 C C . HIS A 1 94 ? 28.062 4.543 -26.014 1.00 77.06 94 HIS A C 1
ATOM 784 O O . HIS A 1 94 ? 28.854 4.517 -26.957 1.00 77.06 94 HIS A O 1
ATOM 790 N N . SER A 1 95 ? 27.617 5.696 -25.504 1.00 79.56 95 SER A N 1
ATOM 791 C CA . SER A 1 95 ? 28.095 7.003 -25.967 1.00 79.56 95 SER A CA 1
ATOM 792 C C . SER A 1 95 ? 29.548 7.277 -25.569 1.00 79.56 95 SER A C 1
ATOM 794 O O . SER A 1 95 ? 30.296 7.819 -26.381 1.00 79.56 95 SER A O 1
ATOM 796 N N . LEU A 1 96 ? 29.964 6.858 -24.369 1.00 77.94 96 LEU A N 1
ATOM 797 C CA . LEU A 1 96 ? 31.347 6.958 -23.905 1.00 77.94 96 LEU A CA 1
ATOM 798 C C . LEU A 1 96 ? 32.269 6.061 -24.734 1.00 77.94 96 LEU A C 1
ATOM 800 O O . LEU A 1 96 ? 33.268 6.543 -25.261 1.00 77.94 96 LEU A O 1
ATOM 804 N N . VAL A 1 97 ? 31.888 4.796 -24.937 1.00 77.94 97 VAL A N 1
ATOM 805 C CA . VAL A 1 97 ? 32.653 3.843 -25.758 1.00 77.94 97 VAL A CA 1
ATOM 806 C C . VAL A 1 97 ? 32.779 4.337 -27.200 1.00 77.94 97 VAL A C 1
ATOM 808 O O . VAL A 1 97 ? 33.870 4.321 -27.758 1.00 77.94 97 VAL A O 1
ATOM 811 N N . LYS A 1 98 ? 31.705 4.867 -27.804 1.00 75.19 98 LYS A N 1
ATOM 812 C CA . LYS A 1 98 ? 31.771 5.460 -29.154 1.00 75.19 98 LYS A CA 1
ATOM 813 C C . LYS A 1 98 ? 32.663 6.703 -29.234 1.00 75.19 98 LYS A C 1
ATOM 815 O O . LYS A 1 98 ? 33.232 6.956 -30.294 1.00 75.19 98 LYS A O 1
ATOM 820 N N . LYS A 1 99 ? 32.763 7.498 -28.164 1.00 74.00 99 LYS A N 1
ATOM 821 C CA . LYS A 1 99 ? 33.665 8.660 -28.108 1.00 74.00 99 LYS A CA 1
ATOM 822 C C . LYS A 1 99 ? 35.129 8.233 -27.957 1.00 74.00 99 LYS A C 1
ATOM 824 O O . LYS A 1 99 ? 35.958 8.763 -28.686 1.00 74.00 99 LYS A O 1
ATOM 829 N N . GLY A 1 100 ? 35.427 7.256 -27.097 1.00 64.56 100 GLY A N 1
ATOM 830 C CA . GLY A 1 100 ? 36.782 6.710 -26.922 1.00 64.56 100 GLY A CA 1
ATOM 831 C C . GLY A 1 100 ? 37.279 5.920 -28.138 1.00 64.56 100 GLY A C 1
ATOM 832 O O . GLY A 1 100 ? 38.393 6.127 -28.599 1.00 64.56 100 GLY A O 1
ATOM 833 N N . ALA A 1 101 ? 36.417 5.108 -28.756 1.00 58.78 101 ALA A N 1
ATOM 834 C CA . ALA A 1 101 ? 36.760 4.405 -29.992 1.00 58.78 101 ALA A CA 1
ATOM 835 C C . ALA A 1 101 ? 37.076 5.380 -31.136 1.00 58.78 101 ALA A C 1
ATOM 837 O O . ALA A 1 101 ? 37.925 5.089 -31.963 1.00 58.78 101 ALA A O 1
ATOM 838 N N . ARG A 1 102 ? 36.441 6.561 -31.183 1.00 55.09 102 ARG A N 1
ATOM 839 C CA . ARG A 1 102 ? 36.760 7.595 -32.179 1.00 55.09 102 ARG A CA 1
ATOM 840 C C . ARG A 1 102 ? 38.115 8.265 -31.954 1.00 55.09 102 ARG A C 1
ATOM 842 O O . ARG A 1 102 ? 38.683 8.702 -32.944 1.00 55.09 102 ARG A O 1
ATOM 849 N N . SER A 1 103 ? 38.643 8.348 -30.727 1.00 54.16 103 SER A N 1
ATOM 850 C CA . SER A 1 103 ? 39.955 8.973 -30.489 1.00 54.16 103 SER A CA 1
ATOM 851 C C . SER A 1 103 ? 41.129 8.094 -30.920 1.00 54.16 103 SER A C 1
ATOM 853 O O . SER A 1 103 ? 42.138 8.632 -31.362 1.00 54.16 103 SER A O 1
ATOM 855 N N . GLU A 1 104 ? 40.996 6.764 -30.877 1.00 51.75 104 GLU A N 1
ATOM 856 C CA . GLU A 1 104 ? 42.051 5.850 -31.351 1.00 51.75 104 GLU A CA 1
ATOM 857 C C . GLU A 1 104 ? 42.233 5.886 -32.880 1.00 51.75 104 GLU A C 1
ATOM 859 O O . GLU A 1 104 ? 43.358 5.777 -3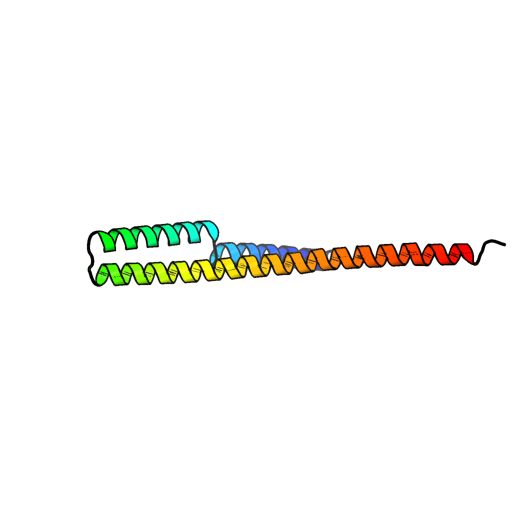3.363 1.00 51.75 104 GLU A O 1
ATOM 864 N N . TYR A 1 105 ? 41.175 6.159 -33.656 1.00 50.31 105 TYR A N 1
ATOM 865 C CA . TYR A 1 105 ? 41.294 6.320 -35.115 1.00 50.31 105 TYR A CA 1
ATOM 866 C C . TYR A 1 105 ? 42.059 7.585 -35.539 1.00 50.31 105 TYR A C 1
ATOM 868 O O . TYR A 1 105 ? 42.612 7.607 -36.635 1.00 50.31 105 TYR A O 1
ATOM 876 N N . TYR A 1 106 ? 42.132 8.623 -34.699 1.00 49.41 106 TYR A N 1
ATOM 877 C CA . TYR A 1 106 ? 42.912 9.827 -35.020 1.00 49.41 106 TYR A CA 1
ATOM 878 C C . TYR A 1 106 ? 44.410 9.666 -34.738 1.00 49.41 106 TYR A C 1
ATOM 880 O O . TYR A 1 106 ? 45.202 10.389 -35.331 1.00 49.41 106 TYR A O 1
ATOM 888 N N . PHE A 1 107 ? 44.819 8.712 -33.894 1.00 49.16 107 PHE A N 1
ATOM 889 C CA . PHE A 1 107 ? 46.240 8.467 -33.612 1.00 49.16 107 PHE A CA 1
ATOM 890 C C . PHE A 1 107 ? 46.930 7.627 -34.703 1.00 49.16 107 PHE A C 1
ATOM 892 O O . PHE A 1 107 ? 48.144 7.685 -34.845 1.00 49.16 107 PHE A O 1
ATOM 899 N N . PHE A 1 108 ? 46.164 6.885 -35.511 1.00 49.03 108 PHE A N 1
ATOM 900 C CA . PHE A 1 108 ? 46.686 6.033 -36.592 1.00 49.03 108 PHE A CA 1
ATOM 901 C C . PHE A 1 108 ? 46.710 6.705 -37.984 1.00 49.03 108 PHE A C 1
ATOM 903 O O . PHE A 1 108 ? 47.206 6.110 -38.936 1.00 49.03 108 PHE A O 1
ATOM 910 N N . TYR A 1 109 ? 46.175 7.928 -38.116 1.00 46.53 109 TYR A N 1
ATOM 911 C CA . TYR A 1 109 ? 46.044 8.673 -39.385 1.00 46.53 109 TYR A CA 1
ATOM 912 C C . TYR A 1 109 ? 46.641 10.096 -39.333 1.00 46.53 109 TYR A C 1
ATOM 914 O O . TYR A 1 109 ? 46.266 10.958 -40.130 1.00 46.53 109 TYR A O 1
ATOM 922 N N . LEU A 1 110 ? 47.565 10.362 -38.409 1.00 40.69 110 LEU A N 1
ATOM 923 C CA . LEU A 1 110 ? 48.434 11.542 -38.455 1.00 40.69 110 LEU A CA 1
ATOM 924 C C . LEU A 1 110 ? 49.806 11.088 -38.987 1.00 40.69 110 LEU A C 1
ATOM 926 O O . LEU A 1 110 ? 50.370 10.171 -38.389 1.00 40.69 110 LEU A O 1
ATOM 930 N N . PRO A 1 111 ? 50.296 11.633 -40.119 1.00 50.12 111 PRO A N 1
ATOM 931 C CA . PRO A 1 111 ? 51.624 11.311 -40.641 1.00 50.12 111 PRO A CA 1
ATOM 932 C C . PRO A 1 111 ? 52.745 11.766 -39.701 1.00 50.12 111 PRO A C 1
ATOM 934 O O . PRO A 1 111 ? 52.546 12.773 -38.979 1.00 50.12 111 PRO A O 1
#

Sequence (111 aa):
MAVLAEKLRRLKQRLKHWNKTIFGDLFQNLTQAEETVKQAERRYDADPSDENLYAMNEGTGLLQHSLSVEEDFWRQKAACRWTLDGDRNTRYFHSLVKKGARSEYYFFYLP

Foldseek 3Di:
DVVVVVVVVVVVVVVVVVCCVPCNPLVVQLVVLVVQLVVLVVVCVVPVDPVSVVSNVVSVVSNVVSVVVVVVVVVVVVVVVVVVVVVVVVVVVVVVVVVVVVVVVVVVPDD

Organism: NCBI:txid300844

Secondary structure (DSSP, 8-state):
-HHHHHHHHHHHHHHHHHHHHHT-SHHHHHHHHHHHHHHHHHHHHH---HHHHHHHHHHHHHHHHHHHHHHHHHHHHHHHHHHHHHHHHHHHHHHHHHHHHHHHHHHSS--